Protein AF-A0A973UU59-F1 (afdb_monomer)

Sequence (72 aa):
GDVARARPLGAALATLSSALFAEPSPAVVKAVLHAQGRIASPVVRLPLLPASAAATEAALAAAALPAALIMN

Solvent-accessible surface area (backbone atoms only — not comparable to full-atom values): 4226 Å² total; per-residue (Å²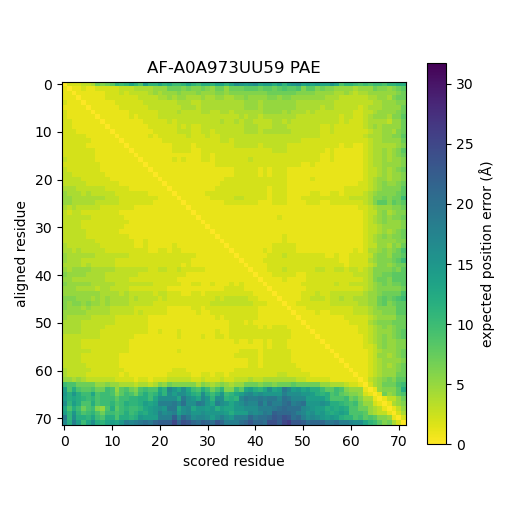): 131,68,58,81,67,45,52,63,52,49,54,50,50,49,53,25,49,55,34,36,58,72,48,74,79,64,22,26,51,30,38,40,36,28,76,70,69,75,40,97,64,40,82,62,63,81,96,49,60,73,51,52,68,68,51,30,52,52,25,49,60,43,62,63,67,60,67,79,75,73,78,115

Radius of gyration: 13.92 Å; Cα contacts (8 Å, |Δi|>4): 63; chains: 1; bounding box: 29×20×42 Å

Mean predicted aligned error: 3.7 Å

Foldseek 3Di:
DPPVLVVVVVVLVVQLVCLCVPDPPPQLVLLLCVVVVNDVDSDDDPPDDHDDPVSNVSNNVSPPDDPVSVPD

Structure (mmCIF, N/CA/C/O backbone):
data_AF-A0A973UU59-F1
#
_entry.id   AF-A0A973UU59-F1
#
loop_
_atom_site.group_PDB
_atom_site.id
_atom_site.type_symbol
_atom_site.label_atom_id
_atom_site.label_alt_id
_atom_site.label_comp_id
_atom_site.label_asym_id
_atom_site.label_entity_id
_atom_site.label_seq_id
_atom_site.pdbx_PDB_ins_code
_atom_site.Cartn_x
_atom_site.Cartn_y
_atom_site.Cartn_z
_atom_site.occupancy
_atom_site.B_iso_or_equiv
_atom_site.auth_seq_id
_atom_site.auth_comp_id
_atom_site.auth_asym_id
_atom_site.auth_atom_id
_atom_site.pdbx_PDB_model_num
ATOM 1 N N . GLY A 1 1 ? 19.237 -10.149 -19.434 1.00 83.62 1 GLY A N 1
ATOM 2 C CA . GLY A 1 1 ? 17.904 -9.720 -18.964 1.00 83.62 1 GLY A CA 1
ATOM 3 C C . GLY A 1 1 ? 17.420 -8.559 -19.811 1.00 83.62 1 GLY A C 1
ATOM 4 O O . GLY A 1 1 ? 18.258 -7.887 -20.401 1.00 83.62 1 GLY A O 1
ATOM 5 N N . ASP A 1 2 ? 16.107 -8.336 -19.883 1.00 94.25 2 ASP A N 1
ATOM 6 C CA . ASP A 1 2 ? 15.494 -7.259 -20.677 1.00 94.25 2 ASP A CA 1
ATOM 7 C C . ASP A 1 2 ? 15.436 -5.942 -19.884 1.00 94.25 2 ASP A C 1
ATOM 9 O O . ASP A 1 2 ? 14.509 -5.671 -19.119 1.00 94.25 2 ASP A O 1
ATOM 13 N N . VAL A 1 3 ? 16.476 -5.125 -20.048 1.00 94.94 3 VAL A N 1
ATOM 14 C CA . VAL A 1 3 ? 16.612 -3.837 -19.353 1.00 94.94 3 VAL A CA 1
ATOM 15 C C . VAL A 1 3 ? 15.614 -2.801 -19.874 1.00 94.94 3 VAL A C 1
ATOM 17 O O . VAL A 1 3 ? 15.168 -1.951 -19.100 1.00 94.94 3 VAL A O 1
ATOM 20 N N . ALA A 1 4 ? 15.256 -2.870 -21.159 1.00 93.00 4 ALA A N 1
ATOM 21 C CA . ALA A 1 4 ? 14.340 -1.922 -21.784 1.00 93.00 4 ALA A CA 1
ATOM 22 C C . ALA A 1 4 ? 12.939 -2.046 -21.177 1.00 93.00 4 ALA A C 1
ATOM 24 O O . ALA A 1 4 ? 12.343 -1.034 -20.814 1.00 93.00 4 ALA A O 1
ATOM 25 N N . ARG A 1 5 ? 12.471 -3.281 -20.963 1.00 89.56 5 ARG A N 1
ATOM 26 C CA . ARG A 1 5 ? 11.219 -3.562 -20.253 1.00 89.56 5 ARG A CA 1
ATOM 27 C C . ARG A 1 5 ? 11.315 -3.306 -18.749 1.00 89.56 5 ARG A C 1
ATOM 29 O O . ARG A 1 5 ? 10.385 -2.770 -18.149 1.00 89.56 5 ARG A O 1
ATOM 36 N N . ALA A 1 6 ? 12.429 -3.679 -18.119 1.00 92.12 6 ALA A N 1
ATOM 37 C CA . ALA A 1 6 ? 12.563 -3.589 -16.665 1.00 92.12 6 ALA A CA 1
ATOM 38 C C . ALA A 1 6 ? 12.607 -2.144 -16.147 1.00 92.12 6 ALA A C 1
ATOM 40 O O . ALA A 1 6 ? 12.063 -1.861 -15.082 1.00 92.12 6 ALA A O 1
ATOM 41 N N . ARG A 1 7 ? 13.242 -1.219 -16.878 1.00 93.44 7 ARG A N 1
ATOM 42 C CA . ARG A 1 7 ? 13.423 0.169 -16.428 1.00 93.44 7 ARG A CA 1
ATOM 43 C C . ARG A 1 7 ? 12.108 0.906 -16.132 1.00 93.44 7 ARG A C 1
ATOM 45 O O . ARG A 1 7 ? 11.989 1.435 -15.027 1.00 93.44 7 ARG A O 1
ATOM 52 N N . PRO A 1 8 ? 11.125 0.959 -17.046 1.00 91.56 8 PRO A N 1
ATOM 53 C CA . PRO A 1 8 ? 9.888 1.678 -16.771 1.00 91.56 8 PRO A CA 1
ATOM 54 C C . PRO A 1 8 ? 9.013 0.968 -15.722 1.00 91.56 8 PRO A C 1
ATOM 56 O O . PRO A 1 8 ? 8.390 1.640 -14.903 1.00 91.56 8 PRO A O 1
ATOM 59 N N . LEU A 1 9 ? 9.035 -0.372 -15.660 1.00 92.25 9 LEU A N 1
ATOM 60 C CA . LEU A 1 9 ? 8.378 -1.130 -14.587 1.00 92.25 9 LEU A CA 1
ATOM 61 C C . LEU A 1 9 ? 8.983 -0.816 -13.214 1.00 92.25 9 LEU A C 1
ATOM 63 O O . LEU A 1 9 ? 8.255 -0.568 -12.257 1.00 92.25 9 LEU A O 1
ATOM 67 N N . GLY A 1 10 ? 10.313 -0.782 -13.121 1.00 93.62 10 GLY A N 1
ATOM 68 C CA . GLY A 1 10 ? 11.024 -0.434 -11.895 1.00 93.62 10 GLY A CA 1
ATOM 69 C C . GLY A 1 10 ? 10.705 0.981 -11.417 1.00 93.6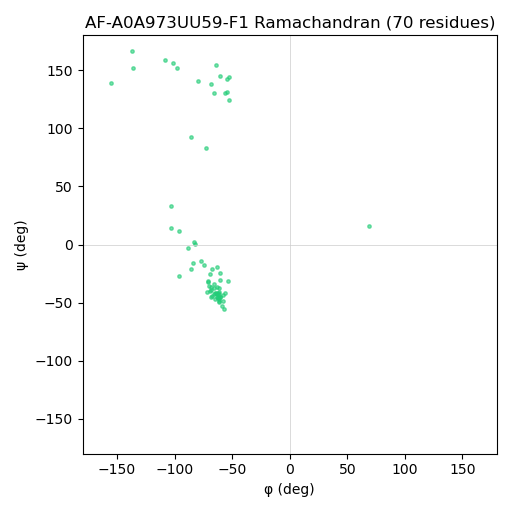2 10 GLY A C 1
ATOM 70 O O . GLY A 1 10 ? 10.490 1.178 -10.225 1.00 93.62 10 GLY A O 1
ATOM 71 N N . ALA A 1 11 ? 10.605 1.950 -12.333 1.00 93.00 11 ALA A N 1
ATOM 72 C CA . ALA A 1 11 ? 10.208 3.316 -11.992 1.00 93.00 11 ALA A CA 1
ATOM 73 C C . ALA A 1 11 ? 8.791 3.368 -11.391 1.00 93.00 11 ALA A C 1
ATOM 75 O O . ALA A 1 11 ? 8.596 3.962 -10.333 1.00 93.00 11 ALA A O 1
ATOM 76 N N . ALA A 1 12 ? 7.822 2.684 -12.008 1.00 91.31 12 ALA A N 1
ATOM 77 C CA . ALA A 1 12 ? 6.454 2.628 -11.495 1.00 91.31 12 ALA A CA 1
ATOM 78 C C . ALA A 1 12 ? 6.370 1.919 -10.128 1.00 91.31 12 ALA A C 1
ATOM 80 O O . ALA A 1 12 ? 5.706 2.398 -9.207 1.00 91.31 12 ALA A O 1
ATOM 81 N N . LEU A 1 13 ? 7.099 0.810 -9.961 1.00 94.19 13 LEU A N 1
ATOM 82 C CA . LEU A 1 13 ? 7.176 0.090 -8.689 1.00 94.19 13 LEU A CA 1
ATOM 83 C C . LEU A 1 13 ? 7.868 0.906 -7.593 1.00 94.19 13 LEU A C 1
ATOM 85 O O . LEU A 1 13 ? 7.472 0.804 -6.436 1.00 94.19 13 LEU A O 1
ATOM 89 N N . ALA A 1 14 ? 8.861 1.733 -7.930 1.00 95.88 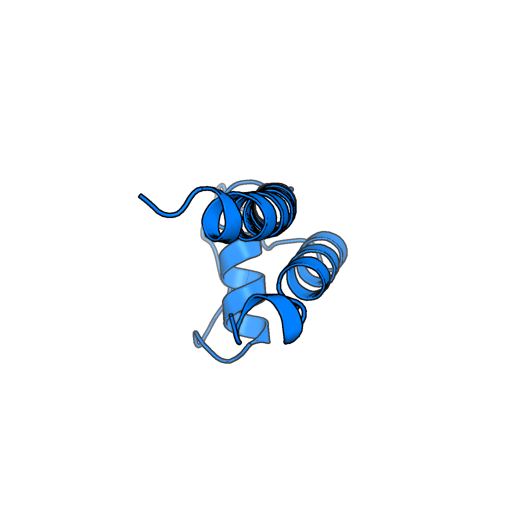14 ALA A N 1
ATOM 90 C CA . ALA A 1 14 ? 9.504 2.625 -6.970 1.00 95.88 14 ALA A CA 1
ATOM 91 C C . ALA A 1 14 ? 8.521 3.680 -6.438 1.00 95.88 14 ALA A C 1
ATOM 93 O O . ALA A 1 14 ? 8.473 3.912 -5.230 1.00 95.88 14 ALA A O 1
ATOM 94 N N . THR A 1 15 ? 7.687 4.259 -7.309 1.00 95.62 15 THR A N 1
ATOM 95 C CA . THR A 1 15 ? 6.624 5.191 -6.903 1.00 95.62 15 THR A CA 1
ATOM 96 C C . THR A 1 15 ? 5.60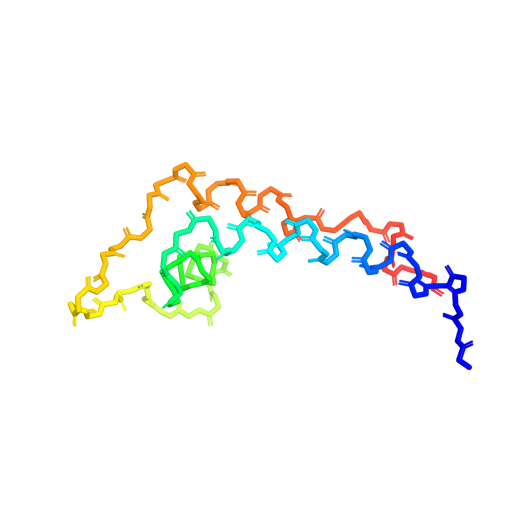8 4.519 -5.982 1.00 95.62 15 THR A C 1
ATOM 98 O O . THR A 1 15 ? 5.320 5.044 -4.905 1.00 95.62 15 THR A O 1
ATOM 101 N N . LEU A 1 16 ? 5.118 3.330 -6.350 1.00 95.88 16 LEU A N 1
ATOM 102 C CA . LEU A 1 16 ? 4.212 2.562 -5.495 1.00 95.88 16 LEU A CA 1
ATOM 103 C C . LEU A 1 16 ? 4.865 2.207 -4.152 1.00 95.88 16 LEU A C 1
ATOM 105 O O . LEU A 1 16 ? 4.252 2.391 -3.105 1.00 95.88 16 LEU A O 1
ATOM 109 N N . SER A 1 17 ? 6.116 1.744 -4.166 1.00 97.44 17 SER A N 1
ATOM 110 C CA . SER A 1 17 ? 6.862 1.418 -2.950 1.00 97.44 17 SER A CA 1
ATOM 111 C C . SER A 1 17 ? 6.957 2.636 -2.034 1.00 97.44 17 SER A C 1
ATOM 113 O O . SER A 1 17 ? 6.620 2.540 -0.860 1.00 97.44 17 SER A O 1
ATOM 115 N N . SER A 1 18 ? 7.334 3.801 -2.563 1.00 98.12 18 SER A N 1
ATOM 116 C CA . SER A 1 18 ? 7.401 5.034 -1.773 1.00 98.12 18 SER A CA 1
ATOM 117 C C . SER A 1 18 ? 6.065 5.373 -1.105 1.00 98.12 18 SER A C 1
ATOM 119 O O . SER A 1 18 ? 6.057 5.760 0.059 1.00 98.12 18 SER A O 1
ATOM 121 N N . ALA A 1 19 ? 4.940 5.205 -1.807 1.00 98.12 19 ALA A N 1
ATOM 122 C CA . ALA A 1 19 ? 3.615 5.462 -1.246 1.00 98.12 19 ALA A CA 1
ATOM 123 C C . ALA A 1 19 ? 3.221 4.433 -0.167 1.00 98.12 19 ALA A C 1
ATOM 125 O O . ALA A 1 19 ? 2.685 4.798 0.876 1.00 98.12 19 ALA A O 1
ATOM 126 N N . LEU A 1 20 ? 3.536 3.150 -0.375 1.00 98.38 20 LEU A N 1
ATOM 127 C CA . LEU A 1 20 ? 3.257 2.079 0.591 1.00 98.38 20 LEU A CA 1
ATOM 128 C C . LEU A 1 20 ? 4.078 2.191 1.887 1.00 98.38 20 LEU A C 1
ATOM 130 O O . LEU A 1 20 ? 3.677 1.625 2.903 1.00 98.38 20 LEU A O 1
ATOM 134 N N . PHE A 1 21 ? 5.204 2.908 1.859 1.00 98.56 21 PHE A N 1
ATOM 135 C CA . PHE A 1 21 ? 6.061 3.177 3.019 1.00 98.56 21 PHE A CA 1
ATOM 136 C C . PHE A 1 21 ? 5.901 4.599 3.587 1.00 98.56 21 PHE A C 1
ATOM 138 O O . PHE A 1 21 ? 6.716 5.019 4.406 1.00 98.56 21 PHE A O 1
ATOM 145 N N . ALA A 1 22 ? 4.850 5.337 3.204 1.00 98.50 22 ALA A N 1
ATOM 146 C CA . ALA A 1 22 ? 4.56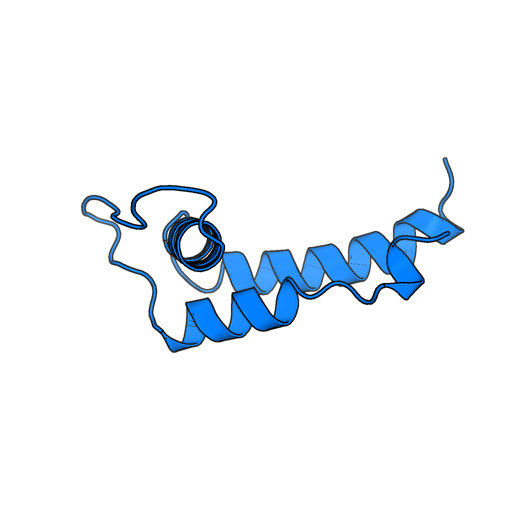2 6.667 3.757 1.00 98.50 22 ALA A CA 1
ATOM 147 C C . ALA A 1 22 ? 4.255 6.648 5.270 1.00 98.50 22 ALA A C 1
ATOM 149 O O . ALA A 1 22 ? 4.370 7.669 5.944 1.00 98.50 22 ALA A O 1
ATOM 150 N N . GLU A 1 23 ? 3.893 5.482 5.807 1.00 98.56 23 GLU A N 1
ATOM 151 C CA . GLU A 1 23 ? 3.660 5.239 7.229 1.00 98.56 23 GLU A CA 1
ATOM 152 C C . GLU A 1 23 ? 4.285 3.891 7.648 1.00 98.56 23 GLU A C 1
ATOM 154 O O . GLU A 1 23 ? 4.640 3.082 6.781 1.00 98.56 23 GLU A O 1
ATOM 159 N N . PRO A 1 24 ? 4.424 3.602 8.960 1.00 98.31 24 PRO A N 1
ATOM 160 C CA . PRO A 1 24 ? 5.013 2.353 9.434 1.00 98.31 24 PRO A CA 1
ATOM 161 C C . PRO A 1 24 ? 4.370 1.094 8.832 1.00 98.31 24 PRO A C 1
ATOM 163 O O . PRO A 1 24 ? 3.166 0.845 8.936 1.00 98.31 24 PRO A O 1
ATOM 166 N N . SER A 1 25 ? 5.204 0.261 8.211 1.00 97.12 25 SER A N 1
ATOM 167 C CA . SER A 1 25 ? 4.764 -0.989 7.592 1.00 97.12 25 SER A CA 1
ATOM 168 C C . SER A 1 25 ? 4.307 -2.007 8.654 1.00 97.12 25 SER A C 1
ATOM 170 O O . SER A 1 25 ? 4.984 -2.149 9.676 1.00 97.12 25 SER A O 1
ATOM 172 N N . PRO A 1 26 ? 3.194 -2.748 8.436 1.00 98.00 26 PRO A N 1
ATOM 173 C CA . PRO A 1 26 ? 2.436 -2.861 7.182 1.00 98.00 26 PRO A CA 1
ATOM 174 C C . PRO A 1 26 ? 1.117 -2.057 7.119 1.00 98.00 26 PRO A C 1
ATOM 176 O O . PRO A 1 26 ? 0.170 -2.523 6.485 1.00 98.00 26 PRO A O 1
ATOM 179 N N . ALA A 1 27 ? 0.999 -0.883 7.754 1.00 98.75 27 ALA A N 1
ATOM 180 C CA . ALA A 1 27 ? -0.279 -0.159 7.833 1.00 98.75 27 ALA A CA 1
ATOM 181 C C . ALA A 1 27 ? -0.886 0.164 6.450 1.00 98.75 27 ALA A C 1
ATOM 183 O O . ALA A 1 27 ? -2.005 -0.261 6.151 1.00 98.75 27 ALA A O 1
ATOM 184 N N . VAL A 1 28 ? -0.136 0.850 5.577 1.00 98.75 28 VAL A N 1
ATOM 185 C CA . VAL A 1 28 ? -0.647 1.307 4.269 1.00 98.75 28 VAL A CA 1
ATOM 186 C C . VAL A 1 28 ? -0.933 0.131 3.3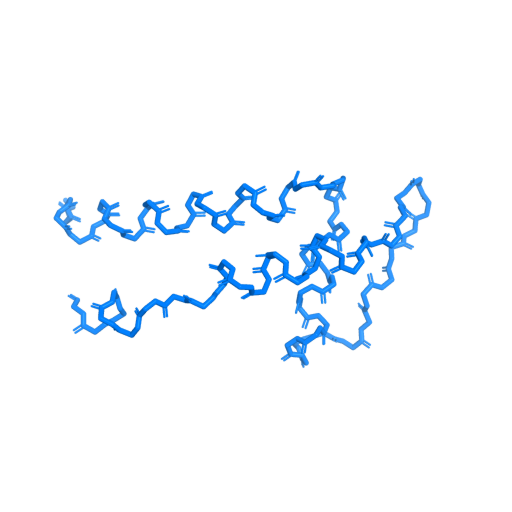35 1.00 98.75 28 VAL A C 1
ATOM 188 O O . VAL A 1 28 ? -1.997 0.070 2.724 1.00 98.75 28 VAL A O 1
ATOM 191 N N . VAL A 1 29 ? -0.033 -0.858 3.260 1.00 98.62 29 VAL A N 1
ATOM 192 C CA . VAL A 1 29 ? -0.236 -2.022 2.379 1.00 98.62 29 VAL A CA 1
ATOM 193 C C . VAL A 1 29 ? -1.463 -2.843 2.781 1.00 98.62 29 VAL A C 1
ATOM 195 O O . VAL A 1 29 ? -2.202 -3.295 1.909 1.00 98.62 29 VAL A O 1
ATOM 198 N N . LYS A 1 30 ? -1.754 -2.988 4.081 1.00 98.75 30 LYS A N 1
ATOM 199 C CA . LYS A 1 30 ? -2.988 -3.647 4.528 1.00 98.75 30 LYS A CA 1
ATOM 200 C C . LYS A 1 30 ? -4.232 -2.829 4.189 1.00 98.75 30 LYS A C 1
ATOM 202 O O . LYS A 1 30 ? -5.230 -3.419 3.779 1.00 98.75 30 LYS A O 1
ATOM 207 N N . ALA A 1 31 ? -4.174 -1.502 4.316 1.00 98.69 31 ALA A N 1
ATOM 208 C CA . ALA A 1 31 ? -5.276 -0.619 3.941 1.00 98.69 31 ALA A CA 1
ATOM 209 C C . ALA A 1 31 ? -5.592 -0.704 2.438 1.00 98.69 31 ALA A C 1
ATOM 211 O O . ALA A 1 31 ? -6.748 -0.911 2.071 1.00 98.69 31 ALA A O 1
ATOM 212 N N . VAL A 1 32 ? -4.567 -0.668 1.579 1.00 98.56 32 VAL A N 1
ATOM 213 C CA . VAL A 1 32 ? -4.706 -0.831 0.121 1.00 98.56 32 VAL A CA 1
ATOM 214 C C . VAL A 1 32 ? -5.289 -2.198 -0.236 1.00 98.56 32 VAL A C 1
ATOM 216 O O . VAL A 1 32 ? -6.257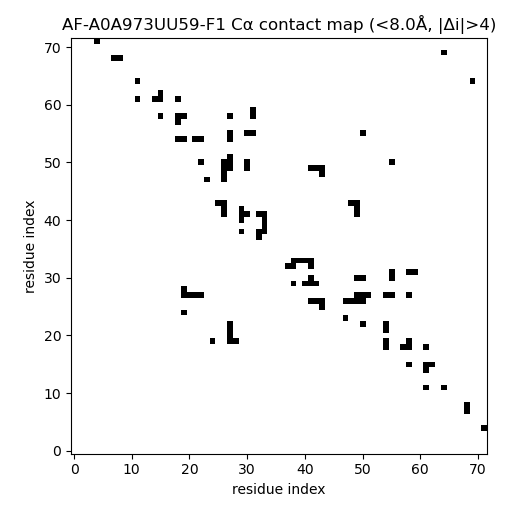 -2.275 -0.988 1.00 98.56 32 VAL A O 1
ATOM 219 N N . LEU A 1 33 ? -4.743 -3.288 0.317 1.00 98.44 33 LEU A N 1
ATOM 220 C CA . LEU A 1 33 ? -5.236 -4.640 0.028 1.00 98.44 33 LEU A CA 1
ATOM 221 C C . LEU A 1 33 ? -6.693 -4.829 0.464 1.00 98.44 33 LEU A C 1
ATOM 223 O O . LEU A 1 33 ? -7.456 -5.496 -0.234 1.00 98.44 33 LEU A O 1
ATOM 227 N N . HIS A 1 34 ? -7.085 -4.244 1.596 1.00 98.69 34 HIS A N 1
ATOM 228 C CA . HIS A 1 34 ? -8.469 -4.265 2.056 1.00 98.69 34 HIS A CA 1
ATOM 229 C C . HIS A 1 34 ? -9.384 -3.435 1.147 1.00 98.69 34 HIS A C 1
ATOM 231 O O . HIS A 1 34 ? -10.434 -3.925 0.744 1.00 98.69 34 HIS A O 1
ATOM 237 N N . ALA A 1 35 ? -8.973 -2.222 0.757 1.00 98.12 35 ALA A N 1
ATOM 238 C CA . ALA A 1 35 ? -9.728 -1.376 -0.172 1.00 98.12 35 ALA A CA 1
ATOM 239 C C . ALA A 1 35 ? -9.921 -2.037 -1.552 1.00 98.12 35 ALA A C 1
ATOM 241 O O . ALA A 1 35 ? -10.940 -1.834 -2.202 1.00 98.12 35 ALA A O 1
ATOM 242 N N . GLN A 1 36 ? -8.973 -2.877 -1.974 1.00 97.44 36 GLN A N 1
ATOM 243 C CA . GLN A 1 36 ? -9.065 -3.693 -3.189 1.00 97.44 36 GLN A CA 1
ATOM 244 C C . GLN A 1 36 ? -9.865 -4.999 -3.009 1.00 97.44 36 GLN A C 1
ATOM 246 O O . GLN A 1 36 ? -9.936 -5.798 -3.940 1.00 97.44 36 GLN A O 1
ATOM 251 N N . GLY A 1 37 ? -10.408 -5.277 -1.819 1.00 98.31 37 GLY A N 1
ATOM 252 C CA . GLY A 1 37 ? -11.143 -6.515 -1.528 1.00 98.31 37 GLY A CA 1
ATOM 253 C C . GLY A 1 37 ? -10.277 -7.781 -1.501 1.00 98.31 37 GLY A C 1
ATOM 254 O O . GLY A 1 37 ? -10.797 -8.891 -1.573 1.00 98.31 37 GLY A O 1
ATOM 255 N N . ARG A 1 38 ? -8.948 -7.645 -1.409 1.00 98.12 38 ARG A N 1
ATOM 256 C CA . ARG A 1 38 ? -7.997 -8.773 -1.456 1.00 98.12 38 ARG A CA 1
ATOM 257 C C . ARG A 1 38 ? -7.768 -9.429 -0.099 1.00 98.12 38 ARG A C 1
ATOM 259 O O . ARG A 1 38 ? -7.302 -10.563 -0.041 1.00 98.12 38 ARG A O 1
ATOM 266 N N . ILE A 1 39 ? -8.062 -8.715 0.985 1.00 98.50 39 ILE A N 1
ATOM 267 C CA . ILE A 1 39 ? -8.054 -9.231 2.357 1.00 98.50 39 ILE A CA 1
ATOM 268 C C . ILE A 1 39 ? -9.291 -8.723 3.095 1.00 98.50 39 ILE A C 1
ATOM 270 O O . ILE A 1 39 ? -9.780 -7.633 2.815 1.00 98.50 39 ILE A O 1
ATOM 274 N N . ALA A 1 40 ? -9.763 -9.485 4.078 1.00 98.44 40 ALA A N 1
ATOM 275 C CA . ALA A 1 40 ? -11.002 -9.174 4.791 1.00 98.44 40 ALA A CA 1
ATOM 276 C C . ALA A 1 40 ? -10.895 -8.011 5.797 1.00 98.44 40 ALA A C 1
ATOM 278 O O . ALA A 1 40 ? -11.916 -7.500 6.239 1.00 98.44 40 ALA A O 1
ATOM 279 N N . SER A 1 41 ? -9.686 -7.614 6.217 1.00 97.94 41 SER A N 1
ATOM 280 C CA . SER A 1 41 ? -9.508 -6.566 7.232 1.00 97.94 41 SER A CA 1
ATOM 281 C C . SER A 1 41 ? -8.149 -5.862 7.124 1.00 97.94 41 SER A C 1
ATOM 283 O O . SER A 1 41 ? -7.129 -6.544 6.966 1.00 97.94 41 SER A O 1
ATOM 285 N N . PRO A 1 42 ? -8.089 -4.523 7.293 1.00 98.44 42 PRO A N 1
ATOM 286 C CA . PRO A 1 42 ? -6.839 -3.773 7.290 1.00 98.44 42 PRO A CA 1
ATOM 287 C C . PRO A 1 42 ? -6.184 -3.687 8.680 1.00 98.44 42 PRO A C 1
ATOM 289 O O . PRO A 1 42 ? -5.097 -3.131 8.805 1.00 98.44 42 PRO A O 1
ATOM 292 N N . VAL A 1 43 ? -6.818 -4.227 9.731 1.00 98.19 43 VAL A N 1
ATOM 293 C CA . VAL A 1 43 ? -6.440 -3.993 11.136 1.00 98.19 43 VAL A CA 1
ATOM 294 C C . VAL A 1 43 ? -4.985 -4.367 11.420 1.00 98.19 43 VAL A C 1
ATOM 296 O O . VAL A 1 43 ? -4.536 -5.477 11.123 1.00 98.19 43 VAL A O 1
ATOM 299 N N . VAL A 1 44 ? -4.258 -3.458 12.061 1.00 98.31 44 VAL A N 1
ATOM 300 C CA . VAL A 1 44 ? -2.936 -3.696 12.651 1.00 98.31 44 VAL A CA 1
ATOM 301 C C . VAL A 1 44 ? -3.038 -3.716 14.174 1.00 98.31 44 VAL A C 1
ATOM 303 O O . VAL A 1 44 ? -4.006 -3.225 14.751 1.00 98.31 44 VAL A O 1
ATOM 306 N N . ARG A 1 45 ? -2.055 -4.333 14.830 1.00 97.81 45 ARG A N 1
ATOM 307 C CA . ARG A 1 45 ? -1.936 -4.325 16.292 1.00 97.81 45 ARG A CA 1
ATOM 308 C C . ARG A 1 45 ? -0.943 -3.243 16.703 1.00 97.81 45 ARG A C 1
ATOM 310 O O . ARG A 1 45 ? 0.002 -2.972 15.961 1.00 97.81 45 ARG A O 1
ATOM 317 N N . LEU A 1 46 ? -1.120 -2.698 17.904 1.00 97.56 46 LEU A N 1
ATOM 318 C CA . LEU A 1 46 ? -0.136 -1.801 18.507 1.00 97.56 46 LEU A CA 1
ATOM 319 C C . LEU A 1 46 ? 1.262 -2.456 18.520 1.00 97.56 46 LEU A C 1
ATOM 321 O O . LEU A 1 46 ? 1.354 -3.675 18.692 1.00 97.56 46 LEU A O 1
ATOM 325 N N . PRO A 1 47 ? 2.341 -1.675 18.316 1.00 96.56 47 PRO A N 1
ATOM 326 C CA . PRO A 1 47 ? 2.392 -0.205 18.310 1.00 96.56 47 PRO A CA 1
ATOM 327 C C . PRO A 1 47 ? 1.992 0.460 16.980 1.00 96.56 47 PRO A C 1
ATOM 329 O O . PRO A 1 47 ? 2.052 1.681 16.871 1.00 96.56 47 PRO A O 1
ATOM 332 N N . LEU A 1 48 ? 1.590 -0.311 15.967 1.00 98.00 48 LEU A N 1
ATOM 333 C CA . LEU A 1 48 ? 1.169 0.236 14.681 1.00 98.00 48 LEU A CA 1
ATOM 334 C C . LEU A 1 48 ? -0.266 0.765 14.753 1.00 98.00 48 LEU A C 1
ATOM 336 O O . LEU A 1 48 ? -1.140 0.140 15.360 1.00 98.00 48 LEU A O 1
ATOM 340 N N . LEU A 1 49 ? -0.500 1.900 14.099 1.00 98.25 49 LEU A N 1
ATOM 341 C CA . LEU A 1 49 ? -1.814 2.524 13.965 1.00 98.25 49 LEU A CA 1
ATOM 342 C C . LEU A 1 49 ? -2.401 2.242 12.572 1.00 98.25 49 LEU A C 1
ATOM 344 O O . LEU A 1 49 ? -1.643 1.954 11.641 1.00 98.25 49 LEU A O 1
ATOM 348 N N . PRO A 1 50 ? -3.737 2.288 12.410 1.00 98.44 50 PRO A N 1
ATOM 349 C CA . PRO A 1 50 ? -4.357 2.236 11.091 1.00 98.44 50 PRO A CA 1
ATOM 350 C C . PRO A 1 50 ? -3.791 3.319 10.172 1.00 98.44 50 PRO A C 1
ATOM 352 O O . PRO A 1 50 ? -3.550 4.436 10.629 1.00 98.44 50 PRO A O 1
ATOM 355 N N . ALA A 1 51 ? -3.618 2.988 8.890 1.00 98.69 51 ALA A N 1
ATOM 356 C CA . ALA A 1 51 ? -3.145 3.958 7.912 1.00 98.69 51 ALA A CA 1
ATOM 357 C C . ALA A 1 51 ? -4.104 5.147 7.807 1.00 98.69 51 ALA A C 1
ATOM 359 O O . ALA A 1 51 ? -5.326 4.969 7.875 1.00 98.69 51 ALA A O 1
ATOM 360 N N . SER A 1 52 ? -3.569 6.345 7.583 1.00 98.56 52 SER A N 1
ATOM 361 C CA . SER A 1 52 ? -4.416 7.492 7.268 1.00 98.56 52 SER A CA 1
ATOM 362 C C . SER A 1 52 ? -5.162 7.288 5.940 1.00 98.56 52 SER A C 1
ATOM 364 O O . SER A 1 52 ? -4.709 6.574 5.035 1.00 98.56 52 SER A O 1
ATOM 366 N N . ALA A 1 53 ? -6.315 7.951 5.800 1.00 98.38 53 ALA A N 1
ATOM 367 C CA . ALA A 1 53 ? -7.059 7.970 4.540 1.00 98.38 53 ALA A CA 1
ATOM 368 C C . ALA A 1 53 ? -6.195 8.537 3.401 1.00 98.38 53 ALA A C 1
ATOM 370 O O . ALA A 1 53 ? -6.109 7.928 2.339 1.00 98.38 53 ALA A O 1
ATOM 371 N N . ALA A 1 54 ? -5.459 9.622 3.667 1.00 98.56 54 ALA A N 1
ATOM 372 C CA . ALA A 1 54 ? -4.578 10.262 2.693 1.00 98.56 54 ALA A CA 1
ATOM 373 C C . ALA A 1 54 ? -3.465 9.324 2.186 1.00 98.56 54 ALA A C 1
ATOM 375 O O . ALA A 1 54 ? -3.244 9.235 0.979 1.00 98.56 54 ALA A O 1
ATOM 376 N N . ALA A 1 55 ? -2.790 8.583 3.075 1.00 98.50 55 ALA A N 1
ATOM 377 C CA . ALA A 1 55 ? -1.772 7.616 2.657 1.00 98.50 55 ALA A CA 1
ATOM 378 C C . ALA A 1 55 ? -2.379 6.451 1.859 1.00 98.50 55 ALA A C 1
ATOM 380 O O . ALA A 1 55 ? -1.791 5.992 0.879 1.00 98.50 55 ALA A O 1
ATOM 381 N N . THR A 1 56 ? -3.575 5.998 2.245 1.00 98.56 56 THR A N 1
ATOM 382 C CA . THR A 1 56 ? -4.295 4.932 1.535 1.00 98.56 56 THR A CA 1
ATOM 383 C C . THR A 1 56 ? -4.687 5.369 0.121 1.00 98.56 56 THR A C 1
ATOM 385 O O . THR A 1 56 ? -4.434 4.638 -0.836 1.00 98.56 56 THR A O 1
ATOM 388 N N . GLU A 1 57 ? -5.252 6.567 -0.034 1.00 98.38 57 GLU A N 1
ATOM 389 C CA . GLU A 1 57 ? -5.639 7.139 -1.329 1.00 98.38 57 GLU A CA 1
ATOM 390 C C . GLU A 1 57 ? -4.428 7.362 -2.242 1.00 98.38 57 GLU A C 1
ATOM 392 O O . GLU A 1 57 ? -4.452 6.960 -3.407 1.00 98.38 57 GLU A O 1
ATOM 397 N N . ALA A 1 58 ? -3.336 7.921 -1.710 1.00 98.00 58 ALA A N 1
ATOM 398 C CA . ALA A 1 58 ? -2.103 8.123 -2.467 1.00 98.00 58 ALA A CA 1
ATOM 399 C C . ALA A 1 58 ? -1.503 6.793 -2.959 1.00 98.00 58 ALA A C 1
ATOM 401 O O . ALA A 1 58 ? -1.086 6.683 -4.114 1.00 98.00 58 ALA A O 1
ATOM 402 N N . ALA A 1 59 ? -1.498 5.759 -2.113 1.00 97.94 59 ALA A N 1
ATOM 403 C CA . ALA A 1 59 ? -1.010 4.439 -2.495 1.00 97.94 59 ALA A CA 1
ATOM 404 C C . ALA A 1 59 ? -1.932 3.730 -3.503 1.00 97.94 59 ALA A C 1
ATOM 406 O O . ALA A 1 59 ? -1.434 3.061 -4.407 1.00 97.94 59 ALA A O 1
ATOM 407 N N . LEU A 1 60 ? -3.256 3.902 -3.404 1.00 97.44 60 LEU A N 1
ATOM 408 C CA . LEU A 1 60 ? -4.206 3.404 -4.406 1.00 97.44 60 LEU A CA 1
ATOM 409 C C . LEU A 1 60 ? -3.997 4.075 -5.768 1.00 97.44 60 LEU A C 1
ATOM 411 O O . LEU A 1 60 ? -3.974 3.381 -6.784 1.00 97.44 60 LEU A O 1
ATOM 415 N N . ALA A 1 61 ? -3.783 5.393 -5.792 1.00 96.06 61 ALA A N 1
ATOM 416 C CA . ALA A 1 61 ? -3.473 6.122 -7.019 1.00 96.06 61 ALA A CA 1
ATOM 417 C C . ALA A 1 61 ? -2.154 5.638 -7.648 1.00 96.06 61 ALA A C 1
ATOM 419 O O . ALA A 1 61 ? -2.094 5.412 -8.854 1.00 96.06 61 ALA A O 1
ATOM 420 N N . ALA A 1 62 ? -1.118 5.397 -6.836 1.00 94.88 62 ALA A N 1
ATOM 421 C CA . ALA A 1 62 ? 0.160 4.862 -7.309 1.00 94.88 62 ALA A CA 1
ATOM 422 C C . ALA A 1 62 ? 0.079 3.395 -7.780 1.00 94.88 62 ALA A C 1
ATOM 424 O O . ALA A 1 62 ? 0.891 2.963 -8.597 1.00 94.88 62 ALA A O 1
ATOM 425 N N . ALA A 1 63 ? -0.887 2.618 -7.277 1.00 92.25 63 ALA A N 1
ATOM 426 C CA . ALA A 1 63 ? -1.093 1.222 -7.666 1.00 92.25 63 ALA A CA 1
ATOM 427 C C . ALA A 1 63 ? -1.777 1.066 -9.035 1.00 92.25 63 ALA A C 1
ATOM 429 O O . ALA A 1 63 ? -1.755 -0.028 -9.606 1.00 92.25 63 ALA A O 1
ATOM 430 N N . ALA A 1 64 ? -2.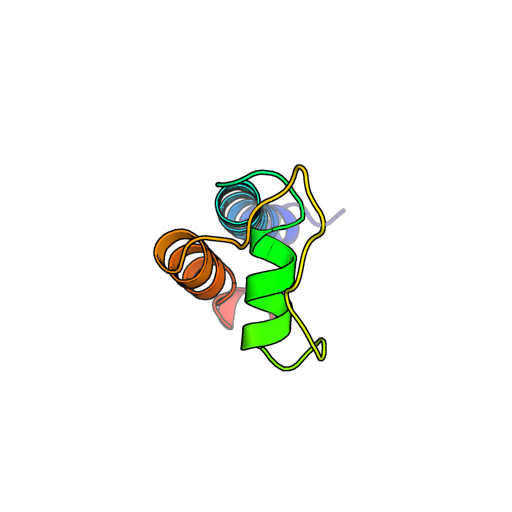368 2.135 -9.578 1.00 86.62 64 ALA A N 1
ATOM 431 C CA . ALA A 1 64 ? -2.906 2.154 -10.930 1.00 86.62 64 ALA A CA 1
ATOM 432 C C . ALA A 1 64 ? -1.756 2.181 -11.951 1.00 86.62 64 ALA A C 1
ATOM 434 O O . ALA A 1 64 ? -1.351 3.233 -12.444 1.00 86.62 64 ALA A O 1
ATOM 435 N N . LEU A 1 65 ? -1.202 1.008 -12.266 1.00 71.38 65 LEU A N 1
ATOM 436 C CA . LEU A 1 65 ? -0.224 0.887 -13.343 1.00 71.38 65 LEU A CA 1
ATOM 437 C C . LEU A 1 65 ? -0.901 1.194 -14.690 1.00 71.38 65 LEU A C 1
ATOM 439 O O . LEU A 1 65 ? -1.942 0.606 -14.997 1.00 71.38 65 LEU A O 1
ATOM 443 N N . PRO A 1 66 ? -0.311 2.065 -15.528 1.00 66.38 66 PRO A N 1
ATOM 444 C CA . PRO A 1 66 ? -0.781 2.271 -16.889 1.00 66.38 66 PRO A CA 1
ATOM 445 C C . PRO A 1 66 ? -0.852 0.939 -17.643 1.00 66.38 66 PRO A C 1
ATOM 447 O O . PRO A 1 66 ? 0.131 0.199 -17.678 1.00 66.38 66 PRO A O 1
ATOM 450 N N . ALA A 1 67 ? -1.976 0.654 -18.307 1.00 63.22 67 ALA A N 1
ATOM 451 C CA . ALA A 1 67 ? -2.149 -0.570 -19.099 1.00 63.22 67 ALA A CA 1
ATOM 452 C C . ALA A 1 67 ? -1.029 -0.762 -20.146 1.00 63.22 67 ALA A C 1
ATOM 454 O O . ALA A 1 67 ? -0.595 -1.883 -20.404 1.00 63.22 67 ALA A O 1
ATOM 455 N N . ALA A 1 68 ? -0.492 0.345 -20.671 1.00 64.62 68 ALA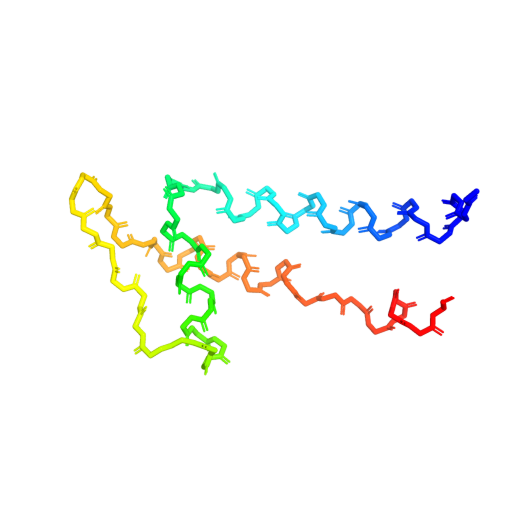 A N 1
ATOM 456 C CA . ALA A 1 68 ? 0.633 0.365 -21.603 1.00 64.62 68 ALA A CA 1
ATOM 457 C C . ALA A 1 68 ? 1.933 -0.250 -21.042 1.00 64.62 68 ALA A C 1
ATOM 459 O O . ALA A 1 68 ? 2.761 -0.718 -21.814 1.00 64.62 68 ALA A O 1
ATOM 460 N N . LEU A 1 69 ? 2.116 -0.284 -19.716 1.00 67.38 69 LEU A N 1
ATOM 461 C CA . LEU A 1 69 ? 3.281 -0.909 -19.074 1.00 67.38 69 LEU A CA 1
ATOM 462 C C . LEU A 1 69 ? 3.124 -2.420 -18.877 1.00 67.38 69 LEU A C 1
ATOM 464 O O . LEU A 1 69 ? 4.110 -3.105 -18.621 1.00 67.38 69 LEU A O 1
ATOM 468 N N . ILE A 1 70 ? 1.899 -2.939 -18.981 1.00 64.62 70 ILE A N 1
ATOM 469 C CA . ILE A 1 70 ? 1.577 -4.344 -18.700 1.00 64.62 70 ILE A CA 1
ATOM 470 C C . ILE A 1 70 ? 1.569 -5.183 -19.992 1.00 64.62 70 ILE A C 1
ATOM 472 O O . ILE A 1 70 ? 1.840 -6.380 -19.938 1.00 64.62 70 ILE A O 1
ATOM 476 N N . MET A 1 71 ? 1.290 -4.571 -21.151 1.00 62.97 71 MET A N 1
ATOM 477 C CA . MET A 1 71 ? 1.085 -5.271 -22.434 1.00 62.97 71 MET A CA 1
ATOM 478 C C . MET A 1 71 ? 2.319 -5.366 -23.355 1.00 62.97 71 MET A C 1
ATOM 480 O O . MET A 1 71 ? 2.173 -5.758 -24.512 1.00 62.97 71 MET A O 1
ATOM 484 N N . ASN A 1 72 ? 3.518 -5.038 -22.866 1.00 53.31 72 ASN A N 1
ATOM 485 C CA . ASN A 1 72 ? 4.797 -5.203 -23.580 1.00 53.31 72 ASN A CA 1
ATOM 486 C C . ASN A 1 72 ? 5.692 -6.219 -22.855 1.00 53.31 72 ASN A C 1
ATOM 488 O O . ASN A 1 72 ? 6.698 -6.692 -23.431 1.00 53.31 72 ASN A O 1
#

Nearest PDB structures (foldseek):
  4m19-assembly1_B  TM=8.767E-01  e=1.996E-02  Campylobacter jejuni subsp. jejuni NCTC 11168 = ATCC 700819
  7kx1-assembly1_D  TM=8.710E-01  e=2.251E-02  Campylobacter jejuni subsp. jejuni NCTC 11168 = ATCC 700819
  7kto-assembly1_C  TM=8.719E-01  e=2.251E-02  Campylobacter jejuni subsp. jejuni NCTC 11168 = ATCC 700819
  7ko1-assembly1_D  TM=8.752E-01  e=2.539E-02  Campylobacter jejuni subsp. jejuni NCTC 11168 = ATCC 700819
  7knz-assembly1_D  TM=8.767E-01  e=2.864E-02  Campylobacter jejuni subsp. jejuni NCTC 11168 = ATCC 700819

pLDDT: mean 92.91, std 10.68, range [53.31, 98.75]

Secondary structure (DSSP, 8-state):
--HHHHHHHHHHHHHHHHHHTSSSTTHHHHHHHHHTTSSS-----TTSPPPPHHHHHHHHHHH---HHHH--